Protein AF-A0A934ZN96-F1 (afdb_monomer)

Radius of gyration: 17.51 Å; Cα contacts (8 Å, |Δi|>4): 38; chains: 1; bounding box: 39×36×44 Å

Mean predicted aligned error: 9.67 Å

Secondary structure (DSSP, 8-state):
-HHHHHHHHHHHHHHHHHHS-TTTHHHHHHHHHHHHHHHHHHHHHHHHHHHHHHH-HHHHHIIIIIHHHHHHHHHHHH-----TTS-HHHHHHHH--

pLDDT: mean 76.89, std 12.06, range [46.31, 90.62]

Solvent-accessible surface area (backbone atoms only — not comparable to full-atom values): 5585 Å² total; per-residue (Å²): 112,67,66,63,59,51,48,53,48,55,55,50,51,54,55,49,43,59,71,35,49,87,92,47,21,71,59,50,42,51,48,59,50,51,52,54,50,50,50,48,64,65,47,44,63,57,53,38,50,58,36,25,75,74,66,34,61,70,52,22,49,41,58,70,49,53,47,57,51,52,51,50,53,53,50,56,74,71,53,76,89,71,79,86,87,59,59,48,72,57,52,54,56,63,73,74,109

Nearest PDB structures (foldseek):
  6u8y-assembly1_b  TM=3.463E-01  e=9.959E+00  Pyrococcus furiosus COM1

Foldseek 3Di:
DVCVVVVVVVVVLVVQLQQDAPVCSVVSSCCVVCVVVVCCVVVVCVVLVVCCVPPNNVVSVCCNPVVVVVVVVVVVVVDDDDDRDDRNVVVVVVVVD

Sequence (97 aa):
MAVFLLGTAAVKFAYIAELFPSRLRATGIAFSSSFAVTLGQASGPALIGWLADRHGWDFAMFCGGALPLLLAAALYLFLKPLPSGLEVDEVERRLAQ

Structure (mmCIF, N/CA/C/O backbone):
data_AF-A0A934ZN96-F1
#
_entry.id   AF-A0A934ZN96-F1
#
loop_
_atom_site.group_PDB
_atom_site.id
_atom_site.type_symbol
_atom_site.label_atom_id
_atom_site.label_alt_id
_atom_site.label_comp_id
_atom_site.label_asym_id
_atom_site.label_entity_id
_atom_site.label_seq_id
_atom_site.pdbx_PDB_ins_code
_atom_site.Cartn_x
_atom_site.Cartn_y
_atom_site.Cartn_z
_atom_site.occupancy
_atom_site.B_iso_or_equiv
_atom_site.auth_seq_id
_atom_site.auth_comp_id
_atom_site.auth_asym_id
_atom_site.auth_atom_id
_atom_site.pdbx_PDB_model_num
ATOM 1 N N . MET A 1 1 ? -3.083 17.136 -6.365 1.00 52.41 1 MET A N 1
ATOM 2 C CA . MET A 1 1 ? -2.479 15.794 -6.168 1.00 52.41 1 MET A CA 1
ATOM 3 C C . MET A 1 1 ? -2.428 15.371 -4.702 1.00 52.41 1 MET A C 1
ATOM 5 O O . MET A 1 1 ? -2.909 14.287 -4.407 1.00 52.41 1 MET A O 1
ATOM 9 N N . ALA A 1 2 ? -1.926 16.199 -3.777 1.00 56.81 2 ALA A N 1
ATOM 10 C CA . ALA A 1 2 ? -1.763 15.805 -2.369 1.00 56.81 2 ALA A CA 1
ATOM 11 C C . ALA A 1 2 ? -3.067 15.375 -1.660 1.00 56.81 2 ALA A C 1
ATOM 13 O O . ALA A 1 2 ? -3.058 14.387 -0.936 1.00 56.81 2 ALA A O 1
ATOM 14 N N . VAL A 1 3 ? -4.197 16.049 -1.919 1.00 62.69 3 VAL A N 1
ATOM 15 C CA . VAL A 1 3 ? -5.496 15.729 -1.285 1.00 62.69 3 VAL A CA 1
ATOM 16 C C . VAL A 1 3 ? -5.979 14.306 -1.595 1.00 62.69 3 VAL A C 1
ATOM 18 O O . VAL A 1 3 ? -6.451 13.625 -0.693 1.00 62.69 3 VAL A O 1
ATOM 21 N N . PHE A 1 4 ? -5.815 13.815 -2.829 1.00 62.34 4 PHE A N 1
ATOM 22 C CA . PHE A 1 4 ? -6.221 12.449 -3.197 1.00 62.34 4 PHE A CA 1
ATOM 23 C C . PHE A 1 4 ? -5.333 11.380 -2.541 1.00 62.34 4 PHE A C 1
ATOM 25 O O . PHE A 1 4 ? -5.828 10.365 -2.051 1.00 62.34 4 PHE A O 1
ATOM 32 N N . LEU A 1 5 ? -4.021 1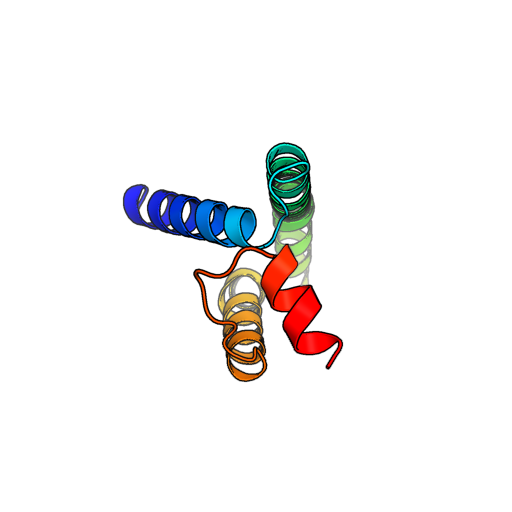1.622 -2.481 1.00 64.88 5 LEU A N 1
ATOM 33 C CA . LEU A 1 5 ? -3.068 10.702 -1.850 1.00 64.88 5 LEU A CA 1
ATOM 34 C C . LEU A 1 5 ? -3.239 10.656 -0.323 1.00 64.88 5 LEU A C 1
ATOM 36 O O . LEU A 1 5 ? -3.189 9.587 0.276 1.00 64.88 5 LEU A O 1
ATOM 40 N N . LEU A 1 6 ? -3.511 11.801 0.306 1.00 68.88 6 LEU A N 1
ATOM 41 C CA . LEU A 1 6 ? -3.789 11.878 1.742 1.00 68.88 6 LEU A CA 1
ATOM 42 C C . LEU A 1 6 ? -5.178 11.331 2.094 1.00 68.88 6 LEU A C 1
ATOM 44 O O . LEU A 1 6 ? -5.324 10.648 3.104 1.00 68.88 6 LEU A O 1
ATOM 48 N N . GLY A 1 7 ? -6.187 11.576 1.253 1.00 68.75 7 GLY A N 1
ATOM 49 C CA . GLY A 1 7 ? -7.550 11.083 1.458 1.00 68.75 7 GLY A CA 1
ATOM 50 C C . GLY A 1 7 ? -7.637 9.558 1.409 1.00 68.75 7 GLY A C 1
ATOM 51 O O . GLY A 1 7 ? -8.219 8.942 2.299 1.00 68.75 7 GLY A O 1
ATOM 52 N N . THR A 1 8 ? -6.988 8.930 0.423 1.00 75.94 8 THR A N 1
ATOM 53 C CA . THR A 1 8 ? -6.901 7.460 0.350 1.00 75.94 8 THR A CA 1
ATOM 54 C C . THR A 1 8 ? -6.159 6.872 1.547 1.00 75.94 8 THR A C 1
ATOM 56 O O . THR A 1 8 ? -6.595 5.861 2.096 1.00 75.94 8 THR A O 1
ATOM 59 N N . ALA A 1 9 ? -5.084 7.521 2.004 1.00 71.69 9 ALA A N 1
ATOM 60 C CA . ALA A 1 9 ? -4.381 7.110 3.211 1.00 71.69 9 ALA A CA 1
ATOM 61 C C . ALA A 1 9 ? -5.310 7.156 4.438 1.00 71.69 9 ALA A C 1
ATOM 63 O O . ALA A 1 9 ? -5.438 6.148 5.129 1.00 71.69 9 ALA A O 1
ATOM 64 N N . ALA A 1 10 ? -6.012 8.272 4.662 1.00 71.25 10 ALA A N 1
ATOM 65 C CA . ALA A 1 10 ? -6.909 8.458 5.804 1.00 71.25 10 ALA A CA 1
ATOM 66 C C . ALA A 1 10 ? -8.027 7.402 5.870 1.00 71.25 10 ALA A C 1
ATOM 68 O O . ALA A 1 10 ? -8.232 6.792 6.920 1.00 71.25 10 ALA A O 1
ATOM 69 N N . VAL A 1 11 ? -8.694 7.127 4.743 1.00 78.06 11 VAL A N 1
ATOM 70 C CA . VAL A 1 11 ? -9.745 6.096 4.667 1.00 78.06 11 VAL A CA 1
ATOM 71 C C . VAL A 1 11 ? -9.169 4.705 4.941 1.00 78.06 11 VAL A C 1
ATOM 73 O O . VAL A 1 11 ? -9.755 3.923 5.687 1.00 78.06 11 VAL A O 1
ATOM 76 N N . LYS A 1 12 ? -7.983 4.403 4.400 1.00 78.88 12 LYS A N 1
ATOM 77 C CA . LYS A 1 12 ? -7.333 3.102 4.585 1.00 78.88 12 LYS A CA 1
ATOM 78 C C . LYS A 1 12 ? -6.960 2.845 6.047 1.00 78.88 12 LYS A C 1
ATOM 80 O O . LYS A 1 12 ? -7.141 1.734 6.533 1.00 78.88 12 LYS A O 1
ATOM 85 N N . PHE A 1 13 ? -6.456 3.853 6.757 1.00 75.81 13 PHE A N 1
ATOM 86 C CA . PHE A 1 13 ? -6.116 3.719 8.176 1.00 75.81 13 PHE A CA 1
ATOM 87 C C . PHE A 1 13 ? -7.347 3.505 9.056 1.00 75.81 13 PHE A C 1
ATOM 89 O O . PHE A 1 13 ? -7.296 2.660 9.947 1.00 75.81 13 PHE A O 1
ATOM 96 N N . ALA A 1 14 ? -8.443 4.222 8.789 1.00 77.19 14 ALA A N 1
ATOM 97 C CA . ALA A 1 14 ? -9.706 4.022 9.495 1.00 77.19 14 ALA A CA 1
ATOM 98 C C . ALA A 1 14 ? -10.255 2.604 9.269 1.00 77.19 14 ALA A C 1
ATOM 100 O O . ALA A 1 14 ? -10.604 1.926 10.228 1.00 77.19 14 ALA A O 1
ATOM 101 N N . TYR A 1 15 ? -10.210 2.110 8.029 1.00 76.75 15 TYR A N 1
ATOM 102 C CA . TYR A 1 15 ? -10.625 0.743 7.711 1.00 76.75 15 TYR A CA 1
ATOM 103 C C . TYR A 1 15 ? -9.770 -0.314 8.425 1.00 76.75 15 TYR A C 1
ATOM 105 O O . TYR A 1 15 ? -10.296 -1.230 9.046 1.00 76.75 15 TYR A O 1
ATOM 113 N N . ILE A 1 16 ? -8.441 -0.167 8.414 1.00 75.50 16 ILE A N 1
ATOM 114 C CA . ILE A 1 16 ? -7.542 -1.073 9.147 1.00 75.50 16 ILE A CA 1
ATOM 115 C C . ILE A 1 16 ? -7.842 -1.033 10.654 1.00 75.50 16 ILE A C 1
ATOM 117 O O . ILE A 1 16 ? -7.778 -2.064 11.318 1.00 75.50 16 ILE A O 1
ATOM 121 N N . ALA A 1 17 ? -8.195 0.134 11.199 1.00 74.50 17 ALA A N 1
ATOM 122 C CA . ALA A 1 17 ? -8.546 0.288 12.606 1.00 74.50 17 ALA A CA 1
ATOM 123 C C . ALA A 1 17 ? -9.812 -0.485 13.008 1.00 74.50 17 ALA A C 1
ATOM 125 O O . ALA A 1 17 ? -9.905 -0.897 14.162 1.00 74.50 17 ALA A O 1
ATOM 126 N N . GLU A 1 18 ? -10.752 -0.684 12.082 1.00 74.00 18 GLU A N 1
ATOM 127 C CA . GLU A 1 18 ? -11.969 -1.479 12.296 1.00 74.00 18 GLU A CA 1
ATOM 128 C C . GLU A 1 18 ? -11.697 -2.992 12.289 1.00 74.00 18 GLU A C 1
ATOM 130 O O . GLU A 1 18 ? -12.449 -3.741 12.903 1.00 74.00 18 GLU A O 1
ATOM 135 N N . LEU A 1 19 ? -10.607 -3.454 11.662 1.00 72.44 19 LEU A N 1
ATOM 136 C CA . LEU A 1 19 ? -10.239 -4.878 11.639 1.00 72.44 19 LEU A CA 1
ATOM 137 C C . LEU A 1 19 ? -9.592 -5.384 12.937 1.00 72.44 19 LEU A C 1
ATOM 1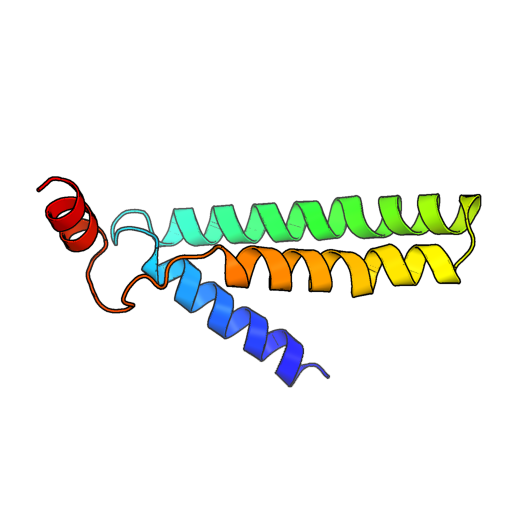39 O O . LEU A 1 19 ? -9.538 -6.595 13.149 1.00 72.44 19 LEU A O 1
ATOM 143 N N . PHE A 1 20 ? -9.059 -4.500 13.784 1.00 71.38 20 PHE A N 1
ATOM 144 C CA . PHE A 1 20 ? -8.321 -4.901 14.984 1.00 71.38 20 PHE A CA 1
ATOM 145 C C . PHE A 1 20 ? -9.126 -4.655 16.271 1.00 71.38 20 PHE A C 1
ATOM 147 O O . PHE A 1 20 ? -9.682 -3.568 16.443 1.00 71.38 20 PHE A O 1
ATOM 154 N N . PRO A 1 21 ? -9.124 -5.600 17.233 1.00 66.75 21 PRO A N 1
ATOM 155 C CA . PRO A 1 21 ? -9.803 -5.425 18.513 1.00 66.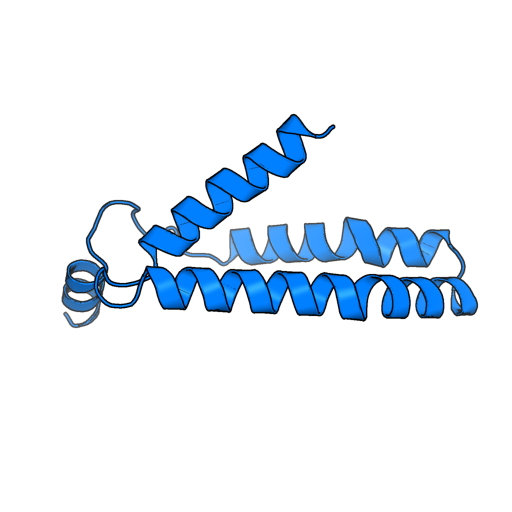75 21 PRO A CA 1
ATOM 156 C C . PRO A 1 21 ? -9.217 -4.249 19.303 1.00 66.75 21 PRO A C 1
ATOM 158 O O . PRO A 1 21 ? -8.020 -3.946 19.234 1.00 66.75 21 PRO A O 1
ATOM 161 N N . SER A 1 22 ? -10.062 -3.599 20.103 1.00 73.38 22 SER A N 1
ATOM 162 C CA . SER A 1 22 ? -9.779 -2.339 20.809 1.00 73.38 22 SER A CA 1
ATOM 163 C C . SER A 1 22 ? -8.485 -2.352 21.637 1.00 73.38 22 SER A C 1
ATOM 165 O O . SER A 1 22 ? -7.790 -1.336 21.702 1.00 73.38 22 SER A O 1
ATOM 167 N N . ARG A 1 23 ? -8.104 -3.511 22.189 1.00 73.00 23 ARG A N 1
ATOM 168 C CA . ARG A 1 23 ? -6.876 -3.709 22.985 1.00 73.00 23 ARG A CA 1
ATOM 169 C C . ARG A 1 23 ? -5.582 -3.675 22.164 1.00 73.00 23 ARG A C 1
ATOM 171 O O . ARG A 1 23 ? -4.542 -3.307 22.697 1.00 73.00 23 ARG A O 1
ATOM 178 N N . LEU A 1 24 ? -5.630 -4.063 20.887 1.00 76.25 24 LEU A N 1
ATOM 179 C CA . LEU A 1 24 ? -4.453 -4.193 20.011 1.00 76.25 24 LEU A CA 1
ATOM 180 C C . LEU A 1 24 ? -4.478 -3.243 18.811 1.00 76.25 24 LEU A C 1
ATOM 182 O O . LEU A 1 24 ? -3.519 -3.200 18.044 1.00 76.25 24 LEU A O 1
ATOM 186 N N . ARG A 1 25 ? -5.541 -2.449 18.660 1.00 79.25 25 ARG A N 1
ATOM 187 C CA . ARG A 1 25 ? -5.776 -1.571 17.510 1.00 79.25 25 ARG A CA 1
ATOM 188 C C . ARG A 1 25 ? -4.602 -0.645 17.185 1.00 79.25 25 ARG A C 1
ATOM 190 O O . ARG A 1 25 ? -4.203 -0.568 16.029 1.00 79.25 25 ARG A O 1
ATOM 197 N N . ALA A 1 26 ? -4.005 0.007 18.185 1.00 78.88 26 ALA A N 1
ATOM 198 C CA . ALA A 1 26 ? -2.863 0.900 17.963 1.00 78.88 26 ALA A CA 1
ATOM 199 C C . ALA A 1 26 ? -1.643 0.152 17.391 1.00 78.88 26 ALA A C 1
ATOM 201 O O . ALA A 1 26 ? -1.052 0.592 16.406 1.00 78.88 26 ALA A O 1
ATOM 202 N N . THR A 1 27 ? -1.313 -1.011 17.956 1.00 83.25 27 THR A N 1
ATOM 203 C CA . THR A 1 27 ? -0.192 -1.846 17.504 1.00 83.25 27 THR A CA 1
ATOM 204 C C . THR A 1 27 ? -0.465 -2.474 16.138 1.00 83.25 27 THR A C 1
ATOM 206 O O . THR A 1 27 ? 0.418 -2.477 15.284 1.00 83.25 27 THR A O 1
ATOM 209 N N . GLY A 1 28 ? -1.688 -2.958 15.899 1.00 80.81 28 GLY A N 1
ATOM 210 C CA . GLY A 1 28 ? -2.099 -3.556 14.626 1.00 80.81 28 GLY A CA 1
ATOM 211 C C . GLY A 1 28 ? -2.052 -2.557 13.471 1.00 80.81 28 GLY A C 1
ATOM 212 O O . GLY A 1 28 ? -1.465 -2.846 12.427 1.00 80.81 28 GLY A O 1
ATOM 213 N N . ILE A 1 29 ? -2.572 -1.341 13.682 1.00 83.06 29 ILE A N 1
ATOM 214 C CA . ILE A 1 29 ? -2.468 -0.251 12.703 1.00 83.06 29 ILE A CA 1
ATOM 215 C C . ILE A 1 29 ? -1.002 0.111 12.465 1.00 83.06 29 ILE A C 1
ATOM 217 O O . ILE A 1 29 ? -0.577 0.177 11.310 1.00 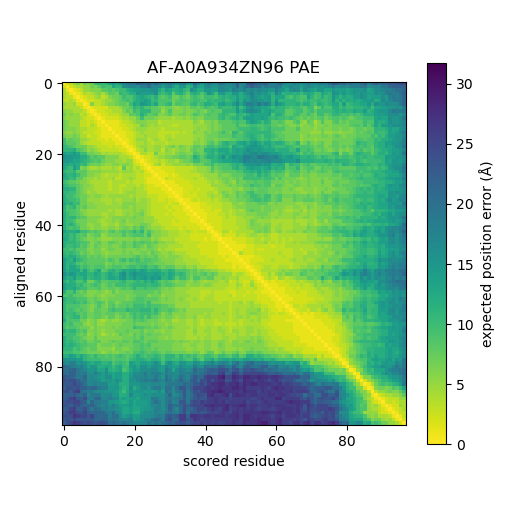83.06 29 ILE A O 1
ATOM 221 N N . ALA A 1 30 ? -0.220 0.332 13.528 1.00 84.00 30 ALA A N 1
ATOM 222 C CA . ALA A 1 30 ? 1.181 0.731 13.413 1.00 84.00 30 ALA A CA 1
ATOM 223 C C . ALA A 1 30 ? 2.011 -0.313 12.656 1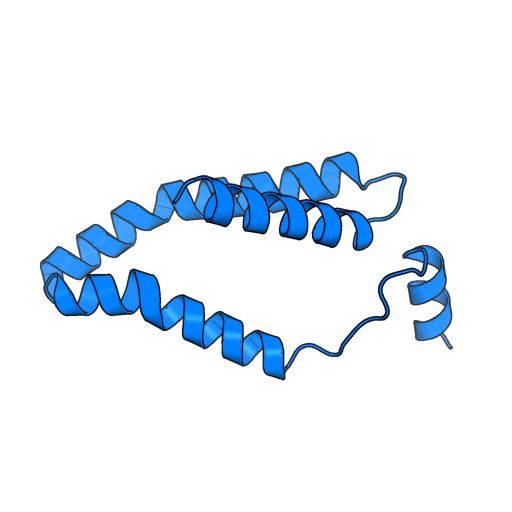.00 84.00 30 ALA A C 1
ATOM 225 O O . ALA A 1 30 ? 2.755 0.045 11.745 1.00 84.00 30 ALA A O 1
ATOM 226 N N . PHE A 1 31 ? 1.841 -1.598 12.971 1.00 86.25 31 PHE A N 1
ATOM 227 C CA . PHE A 1 31 ? 2.541 -2.686 12.296 1.00 86.25 31 PHE A CA 1
ATOM 228 C C . PHE A 1 31 ? 2.115 -2.820 10.831 1.00 86.25 31 PHE A C 1
ATOM 230 O O . PHE A 1 31 ? 2.963 -2.772 9.943 1.00 86.25 31 PHE A O 1
ATOM 237 N N . SER A 1 32 ? 0.809 -2.927 10.562 1.00 82.75 32 SER A N 1
ATOM 238 C CA . SER A 1 32 ? 0.288 -3.136 9.204 1.00 82.75 32 SER A CA 1
ATOM 239 C C . SER A 1 32 ? 0.672 -1.990 8.266 1.00 82.75 32 SER A C 1
ATOM 241 O O . SER A 1 32 ? 1.097 -2.206 7.130 1.00 82.75 32 SER A O 1
ATOM 243 N N . SER A 1 33 ? 0.600 -0.756 8.762 1.00 79.44 33 SER A N 1
ATOM 244 C CA . SER A 1 33 ? 0.962 0.413 7.973 1.00 79.44 33 SER A CA 1
ATOM 245 C C . SER A 1 33 ? 2.461 0.585 7.791 1.00 79.44 33 SER A C 1
ATOM 247 O O . SER A 1 33 ? 2.905 0.793 6.662 1.00 79.44 33 SER A O 1
ATOM 249 N N . SER A 1 34 ? 3.245 0.465 8.863 1.00 85.00 34 SER A N 1
ATOM 250 C CA . SER A 1 34 ? 4.690 0.678 8.794 1.00 85.00 34 SER A CA 1
ATOM 251 C C . SER A 1 34 ? 5.350 -0.406 7.961 1.00 85.00 34 SER A C 1
ATOM 253 O O . SER A 1 34 ? 6.206 -0.096 7.139 1.00 85.00 34 SER A O 1
ATOM 255 N N . PHE A 1 35 ? 4.921 -1.661 8.100 1.00 85.44 35 PHE A N 1
ATOM 256 C CA . PHE A 1 35 ? 5.473 -2.767 7.328 1.00 85.44 35 PHE A CA 1
ATOM 257 C C . PHE A 1 35 ? 5.178 -2.614 5.833 1.00 85.44 35 PHE A C 1
ATOM 259 O O . PHE A 1 35 ? 6.100 -2.649 5.021 1.00 85.44 35 PHE A O 1
ATOM 266 N N . ALA A 1 36 ? 3.919 -2.352 5.464 1.00 81.31 36 ALA A N 1
ATOM 267 C CA . ALA A 1 36 ? 3.533 -2.190 4.064 1.00 81.31 36 ALA A CA 1
ATOM 268 C C . ALA A 1 36 ? 4.210 -0.977 3.403 1.00 81.31 36 ALA A C 1
ATOM 270 O O . ALA A 1 36 ? 4.691 -1.075 2.275 1.00 81.31 36 ALA A O 1
ATOM 271 N N . VAL A 1 37 ? 4.275 0.162 4.102 1.00 81.50 37 VAL A N 1
ATOM 272 C CA . VAL A 1 37 ? 4.902 1.384 3.574 1.00 81.50 37 VAL A CA 1
ATOM 273 C C . VAL A 1 37 ? 6.416 1.226 3.483 1.00 81.50 37 VAL A C 1
ATOM 275 O O . VAL A 1 37 ? 6.997 1.586 2.463 1.00 81.50 37 VAL A O 1
ATOM 278 N N . THR A 1 38 ? 7.059 0.671 4.511 1.00 86.25 38 THR A N 1
ATOM 279 C CA . THR A 1 38 ? 8.520 0.509 4.528 1.00 86.25 38 THR A CA 1
ATOM 280 C C . THR A 1 38 ? 8.966 -0.472 3.458 1.00 86.25 38 THR A C 1
ATOM 282 O O . THR A 1 38 ? 9.888 -0.160 2.712 1.00 86.25 38 THR A O 1
ATOM 285 N N . LEU A 1 39 ? 8.284 -1.614 3.320 1.00 87.38 39 LEU A N 1
ATOM 286 C CA . LEU A 1 39 ? 8.586 -2.560 2.249 1.00 87.38 39 LEU A CA 1
ATOM 287 C C . LEU A 1 39 ? 8.360 -1.936 0.877 1.00 87.38 39 LEU A C 1
ATOM 289 O O . LEU A 1 39 ? 9.258 -1.992 0.049 1.00 87.38 39 LEU A O 1
ATOM 293 N N . GLY A 1 40 ? 7.214 -1.287 0.651 1.00 83.81 40 GLY A N 1
ATOM 294 C CA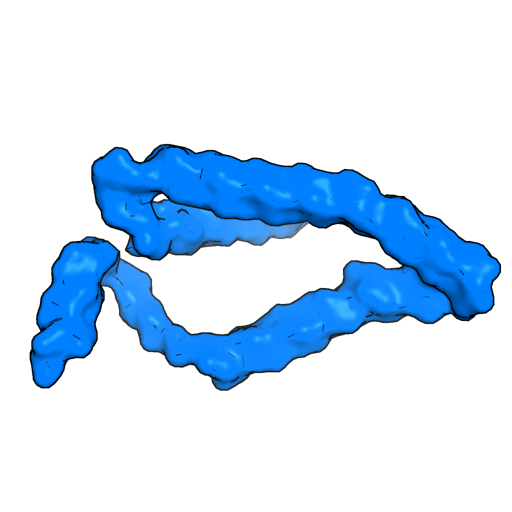 . GLY A 1 40 ? 6.912 -0.664 -0.636 1.00 83.81 40 GLY A CA 1
ATOM 295 C C . GLY A 1 40 ? 7.918 0.420 -1.030 1.00 83.81 40 GLY A C 1
ATOM 296 O O . GLY A 1 40 ? 8.355 0.461 -2.177 1.00 83.81 40 GLY A O 1
ATOM 297 N N . GLN A 1 41 ? 8.334 1.268 -0.085 1.00 84.19 41 GLN A N 1
ATOM 298 C CA . GLN A 1 41 ? 9.325 2.312 -0.357 1.00 84.19 41 GLN A CA 1
ATOM 299 C C . GLN A 1 41 ? 10.748 1.766 -0.499 1.00 84.19 41 GLN A C 1
ATOM 301 O O . GLN A 1 41 ? 11.508 2.289 -1.309 1.00 84.19 41 GLN A O 1
ATOM 306 N N . ALA A 1 42 ? 11.110 0.715 0.242 1.00 88.56 42 ALA A N 1
ATOM 307 C CA . ALA A 1 42 ? 12.427 0.096 0.134 1.00 88.56 42 ALA A CA 1
ATOM 308 C C . ALA A 1 42 ? 12.574 -0.718 -1.160 1.00 88.56 42 ALA A C 1
ATOM 310 O O . ALA A 1 42 ? 13.588 -0.614 -1.847 1.00 88.56 42 ALA A O 1
ATOM 311 N N . SER A 1 43 ? 11.565 -1.519 -1.514 1.00 86.94 43 SER A N 1
ATOM 312 C CA . SER A 1 43 ? 11.632 -2.401 -2.679 1.00 86.94 43 SER A CA 1
ATOM 313 C C . SER A 1 43 ? 11.191 -1.724 -3.972 1.00 86.94 43 SER A C 1
ATOM 315 O O . SER A 1 43 ? 11.651 -2.124 -5.033 1.00 86.94 43 SER A O 1
ATOM 317 N N . GLY A 1 44 ? 10.318 -0.714 -3.918 1.00 85.12 44 GLY A N 1
ATOM 318 C CA . GLY A 1 44 ? 9.710 -0.087 -5.096 1.00 85.12 44 GLY A CA 1
ATOM 319 C C . GLY A 1 44 ? 10.728 0.469 -6.097 1.00 85.12 44 GLY A C 1
ATOM 320 O O . GLY A 1 44 ? 10.759 -0.003 -7.234 1.00 85.12 44 GLY A O 1
ATOM 321 N N . PRO A 1 45 ? 11.601 1.416 -5.704 1.00 88.25 45 PRO A N 1
ATOM 322 C CA . PRO A 1 45 ? 12.593 1.992 -6.610 1.00 88.25 45 PRO A CA 1
ATOM 323 C C . PRO A 1 45 ? 13.580 0.953 -7.147 1.00 88.25 45 PRO A C 1
ATOM 325 O O . PRO A 1 45 ? 13.919 0.986 -8.326 1.00 88.25 45 PRO A O 1
ATOM 328 N N . ALA A 1 46 ? 13.999 0.001 -6.306 1.00 89.25 46 ALA A N 1
ATOM 329 C CA . ALA A 1 46 ? 14.924 -1.056 -6.702 1.00 89.25 46 ALA A CA 1
ATOM 330 C C . ALA A 1 46 ? 14.307 -2.001 -7.748 1.00 89.25 46 ALA A C 1
ATOM 332 O O . ALA A 1 46 ? 14.954 -2.319 -8.744 1.00 89.25 46 ALA A O 1
ATOM 333 N N . LEU A 1 47 ? 13.046 -2.413 -7.556 1.00 87.00 47 LEU A N 1
ATOM 334 C CA . LEU A 1 47 ? 12.343 -3.297 -8.489 1.00 87.00 47 LEU A CA 1
ATOM 335 C C . LEU A 1 47 ? 12.070 -2.596 -9.825 1.00 87.00 47 LEU A C 1
ATOM 337 O O . LEU A 1 47 ? 12.306 -3.177 -10.881 1.00 87.00 47 LEU A O 1
ATOM 341 N N . ILE A 1 48 ? 11.591 -1.348 -9.776 1.00 88.50 48 ILE A N 1
ATOM 342 C CA . ILE A 1 48 ? 11.263 -0.557 -10.970 1.00 88.50 48 ILE A CA 1
ATOM 343 C C . ILE A 1 48 ? 12.529 -0.199 -11.747 1.00 88.50 48 ILE A C 1
ATOM 345 O O . ILE A 1 48 ? 12.533 -0.336 -12.965 1.00 88.50 48 ILE A O 1
ATOM 349 N N . GLY A 1 49 ? 13.605 0.201 -11.061 1.00 87.88 49 GLY A N 1
ATOM 350 C CA . GLY A 1 49 ? 14.891 0.503 -11.692 1.00 87.88 49 GLY A CA 1
ATOM 351 C C . GLY A 1 49 ? 15.472 -0.714 -12.409 1.00 87.88 49 GLY A C 1
ATOM 352 O O . GLY A 1 49 ? 15.755 -0.653 -13.599 1.00 87.88 49 GLY A O 1
ATOM 353 N N . TRP A 1 50 ? 15.526 -1.863 -11.729 1.00 90.62 50 TRP A N 1
ATOM 354 C CA . TRP A 1 50 ? 15.983 -3.113 -12.343 1.00 90.62 50 TRP A CA 1
ATOM 355 C C . TRP A 1 50 ? 15.131 -3.535 -13.548 1.00 90.62 50 TRP A C 1
ATOM 357 O O . TRP A 1 50 ? 15.644 -4.073 -14.533 1.00 90.62 50 TRP A O 1
ATOM 367 N N . LEU A 1 51 ? 13.819 -3.303 -13.477 1.00 88.81 51 LEU A N 1
ATOM 368 C CA . LEU A 1 51 ? 12.908 -3.644 -14.559 1.00 88.81 51 LEU A CA 1
ATOM 369 C C . LEU A 1 51 ? 13.067 -2.699 -15.756 1.00 88.81 51 LEU A C 1
ATOM 371 O O . LEU A 1 51 ? 13.042 -3.165 -16.898 1.00 88.81 51 LEU A O 1
ATOM 375 N N . ALA A 1 52 ? 13.293 -1.410 -15.491 1.00 90.44 52 ALA A N 1
ATOM 376 C CA . ALA A 1 52 ? 13.569 -0.399 -16.504 1.00 90.44 52 ALA A CA 1
ATOM 377 C C . ALA A 1 52 ? 14.880 -0.691 -17.246 1.00 90.44 52 ALA A C 1
ATOM 379 O O . ALA A 1 52 ? 14.905 -0.619 -18.473 1.00 90.44 52 ALA A O 1
ATOM 380 N N . ASP A 1 53 ? 15.925 -1.115 -16.529 1.00 90.44 53 ASP A N 1
ATOM 381 C CA . ASP A 1 53 ? 17.229 -1.441 -17.120 1.00 90.44 53 ASP A CA 1
ATOM 382 C C . ASP A 1 53 ? 17.167 -2.636 -18.085 1.00 90.44 53 ASP A C 1
ATOM 384 O O . ASP A 1 53 ? 17.914 -2.687 -19.061 1.00 90.44 53 ASP A O 1
ATOM 388 N N . ARG A 1 54 ? 16.283 -3.615 -17.834 1.00 89.44 54 ARG A N 1
ATOM 389 C CA . ARG A 1 54 ? 16.188 -4.840 -18.653 1.00 89.44 54 ARG A CA 1
ATOM 390 C C . ARG A 1 54 ? 15.149 -4.793 -19.765 1.00 89.44 54 ARG A C 1
ATOM 392 O O . ARG A 1 54 ? 15.389 -5.368 -20.821 1.00 89.44 54 ARG A O 1
ATOM 399 N N . HIS A 1 55 ? 13.989 -4.191 -19.511 1.00 86.88 55 HIS A N 1
ATOM 400 C CA . HIS A 1 55 ? 12.829 -4.251 -20.413 1.00 86.88 55 HIS A CA 1
ATOM 401 C C . HIS A 1 55 ? 12.381 -2.869 -20.905 1.00 86.88 55 HIS A C 1
ATOM 403 O O . HIS A 1 55 ? 11.401 -2.770 -21.641 1.00 86.88 55 HIS A O 1
ATOM 409 N N . GLY A 1 56 ? 13.095 -1.808 -20.523 1.00 88.50 56 GLY A N 1
ATOM 410 C CA . GLY A 1 56 ? 12.754 -0.435 -20.866 1.00 88.50 56 GLY A CA 1
ATOM 411 C C . GLY A 1 56 ? 11.710 0.182 -19.935 1.00 88.50 56 GLY A C 1
ATOM 412 O O . GLY A 1 56 ? 11.018 -0.486 -19.160 1.00 88.50 56 GLY A O 1
ATOM 413 N N . TRP A 1 57 ? 11.603 1.505 -20.018 1.00 87.62 57 TRP A N 1
ATOM 414 C CA . TRP A 1 57 ? 10.762 2.311 -19.134 1.00 87.62 57 TRP A CA 1
ATOM 415 C C . TRP A 1 57 ? 9.263 2.050 -19.301 1.00 87.62 57 TRP A C 1
ATOM 417 O O . TRP A 1 57 ? 8.534 2.084 -18.308 1.00 87.62 57 TRP A O 1
ATOM 427 N N . ASP A 1 58 ? 8.808 1.730 -20.514 1.00 87.50 58 ASP A N 1
ATOM 428 C CA . ASP A 1 58 ? 7.390 1.476 -20.793 1.00 87.50 58 ASP A CA 1
ATOM 429 C C . ASP A 1 58 ? 6.872 0.270 -20.000 1.00 87.50 58 ASP A C 1
ATOM 431 O O . ASP A 1 58 ? 5.839 0.339 -19.328 1.00 87.50 58 ASP A O 1
ATOM 435 N N . PHE A 1 59 ? 7.637 -0.825 -20.009 1.00 88.00 59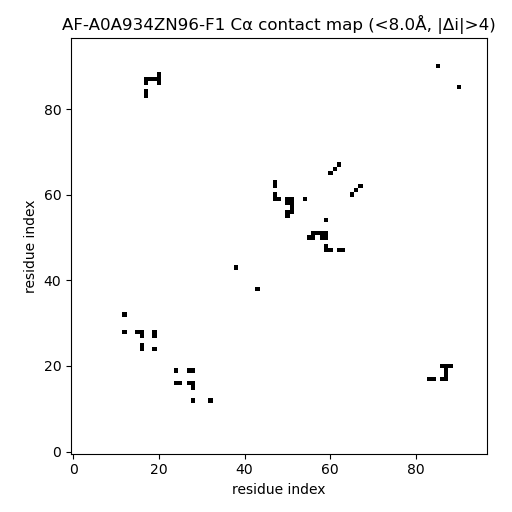 PHE A N 1
ATOM 436 C CA . PHE A 1 59 ? 7.286 -2.033 -19.271 1.00 88.00 59 PHE A CA 1
ATOM 437 C C . PHE A 1 59 ? 7.396 -1.825 -17.757 1.00 88.00 59 PHE A C 1
ATOM 439 O O . PHE A 1 59 ? 6.522 -2.252 -17.002 1.00 88.00 59 PHE A O 1
ATOM 446 N N . ALA A 1 60 ? 8.429 -1.110 -17.302 1.00 87.19 60 ALA A N 1
ATOM 447 C CA . ALA A 1 60 ? 8.616 -0.817 -15.885 1.00 87.19 60 ALA A CA 1
ATOM 448 C C . ALA A 1 60 ? 7.459 0.008 -15.300 1.00 87.19 60 ALA A C 1
ATOM 450 O O . ALA A 1 60 ? 6.956 -0.308 -14.221 1.00 87.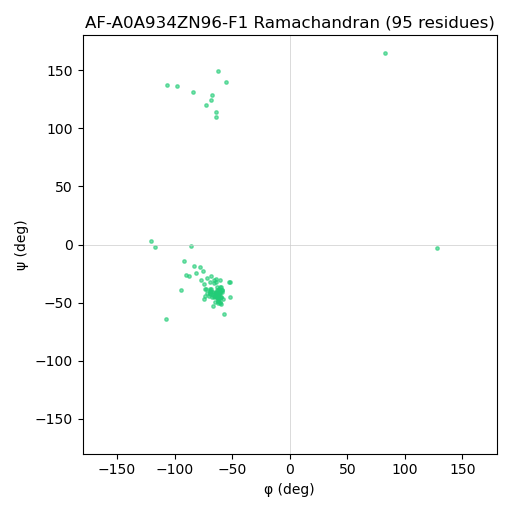19 60 ALA A O 1
ATOM 451 N N . MET A 1 61 ? 6.980 1.017 -16.034 1.00 86.94 61 MET A N 1
ATOM 452 C CA . MET A 1 61 ? 5.834 1.833 -15.624 1.00 86.94 61 MET A CA 1
ATOM 453 C C . MET A 1 61 ? 4.525 1.041 -15.650 1.00 86.94 61 MET A C 1
ATOM 455 O O . MET A 1 61 ? 3.709 1.173 -14.735 1.00 86.94 61 MET A O 1
ATOM 459 N N . PHE A 1 62 ? 4.337 0.163 -16.639 1.00 88.12 62 PHE A N 1
ATOM 460 C CA . PHE A 1 62 ? 3.183 -0.734 -16.674 1.00 88.12 62 PHE A CA 1
ATOM 461 C C . PHE A 1 62 ? 3.151 -1.669 -15.454 1.00 88.12 62 PHE A C 1
ATOM 463 O O . PHE A 1 62 ? 2.124 -1.784 -14.781 1.00 88.12 62 PHE A O 1
ATOM 470 N N . CYS A 1 63 ? 4.285 -2.281 -15.106 1.00 87.50 63 CYS A N 1
ATOM 471 C CA . CYS A 1 63 ? 4.398 -3.140 -13.929 1.00 87.50 63 CYS A CA 1
ATOM 472 C C . CYS A 1 63 ? 4.295 -2.376 -12.601 1.00 87.50 63 CYS A C 1
ATOM 474 O O . CYS A 1 63 ? 3.775 -2.925 -11.634 1.00 87.50 63 CYS A O 1
ATOM 476 N N . GLY A 1 64 ? 4.756 -1.126 -12.532 1.00 85.44 64 GLY A N 1
ATOM 477 C CA . GLY A 1 64 ? 4.657 -0.302 -11.324 1.00 85.44 64 GLY A CA 1
ATOM 478 C C . GLY A 1 64 ? 3.274 0.296 -11.074 1.00 85.44 64 GLY A C 1
ATOM 479 O O . GLY A 1 64 ? 2.898 0.503 -9.923 1.00 85.44 64 GLY A O 1
ATOM 480 N N . GLY A 1 65 ? 2.517 0.575 -12.137 1.00 85.06 65 GLY A N 1
ATOM 481 C CA . GLY A 1 65 ? 1.210 1.225 -12.052 1.00 85.06 65 GLY A CA 1
ATOM 482 C C . GLY A 1 65 ? 0.041 0.287 -12.334 1.00 85.06 65 GLY A C 1
ATOM 483 O O . GLY A 1 65 ? -0.797 0.047 -11.465 1.00 85.06 65 GLY A O 1
ATOM 484 N N . ALA A 1 66 ? -0.034 -0.240 -13.557 1.00 87.06 66 ALA A N 1
ATOM 485 C CA . ALA A 1 66 ? -1.200 -0.985 -14.031 1.00 87.06 66 ALA A CA 1
ATOM 486 C C . ALA A 1 66 ? -1.325 -2.363 -13.369 1.00 87.06 66 ALA A C 1
ATOM 488 O O . ALA A 1 66 ? -2.417 -2.754 -12.961 1.00 87.06 66 ALA A O 1
ATOM 489 N N . LEU A 1 67 ? -0.214 -3.084 -13.209 1.00 88.81 67 LEU A N 1
ATOM 490 C CA . LEU A 1 67 ? -0.214 -4.420 -12.609 1.00 88.81 67 LEU A CA 1
ATOM 491 C C . LEU A 1 67 ? -0.765 -4.446 -11.164 1.00 88.81 67 LEU A C 1
ATOM 493 O O . LEU A 1 67 ? -1.682 -5.231 -10.913 1.00 88.81 67 LEU A O 1
ATOM 497 N N . PRO A 1 68 ? -0.296 -3.608 -10.214 1.00 86.56 68 PRO A N 1
ATOM 498 C CA . PRO A 1 68 ? -0.857 -3.586 -8.863 1.00 86.56 68 PRO A CA 1
ATOM 499 C C . PRO A 1 68 ? -2.314 -3.101 -8.822 1.00 86.56 68 PRO A C 1
ATOM 501 O O . PRO A 1 68 ? -3.078 -3.580 -7.986 1.00 86.56 68 PRO A O 1
ATOM 504 N N . LEU A 1 69 ? -2.733 -2.218 -9.738 1.00 86.88 69 LEU A N 1
ATOM 505 C CA . LEU A 1 69 ? -4.140 -1.819 -9.875 1.00 86.88 69 LEU A CA 1
ATOM 506 C C . LEU A 1 69 ? -5.031 -2.988 -10.315 1.00 86.88 69 LEU A C 1
ATOM 508 O O . LEU A 1 69 ? -6.095 -3.197 -9.735 1.00 86.88 69 LEU A O 1
ATOM 512 N N . LEU A 1 70 ? -4.590 -3.775 -11.299 1.00 89.75 70 LEU A N 1
ATOM 513 C CA . LEU A 1 70 ? -5.309 -4.969 -11.754 1.00 89.75 70 LEU A CA 1
ATOM 514 C C . LEU A 1 70 ? -5.388 -6.031 -10.653 1.00 89.75 70 LEU A C 1
ATOM 516 O O . LEU A 1 70 ? -6.446 -6.618 -10.441 1.00 89.75 70 LEU A O 1
ATOM 520 N N . LEU A 1 71 ? -4.296 -6.234 -9.913 1.00 87.94 71 LEU A N 1
ATOM 521 C CA . LEU A 1 71 ? -4.263 -7.110 -8.740 1.00 87.94 71 LEU A CA 1
ATOM 522 C C . LEU A 1 71 ? -5.253 -6.652 -7.665 1.00 87.94 71 LEU A C 1
ATOM 524 O O . LEU A 1 71 ? -6.008 -7.470 -7.146 1.00 87.94 71 LEU A O 1
ATOM 528 N N . ALA A 1 72 ? -5.296 -5.354 -7.361 1.00 85.38 72 ALA A N 1
ATOM 529 C CA . ALA A 1 72 ? -6.250 -4.796 -6.408 1.00 85.38 72 ALA A CA 1
ATOM 530 C C . ALA A 1 72 ? -7.704 -4.975 -6.876 1.00 85.38 72 ALA A C 1
ATOM 532 O O . ALA A 1 72 ? -8.556 -5.356 -6.076 1.00 85.38 72 ALA A O 1
ATOM 533 N N . ALA A 1 73 ? -7.983 -4.761 -8.165 1.00 86.94 73 ALA A N 1
ATOM 534 C CA . ALA A 1 73 ? -9.305 -4.982 -8.744 1.00 86.94 73 ALA A CA 1
ATOM 535 C C . ALA A 1 73 ? -9.720 -6.460 -8.675 1.00 86.94 73 ALA A C 1
ATOM 537 O O . ALA A 1 73 ? -10.845 -6.764 -8.289 1.00 86.94 73 ALA A O 1
ATOM 538 N N . ALA A 1 74 ? -8.807 -7.384 -8.981 1.00 89.06 74 ALA A N 1
ATOM 539 C CA . ALA A 1 74 ? -9.063 -8.813 -8.855 1.00 89.06 74 ALA A CA 1
ATOM 540 C C . ALA A 1 74 ? -9.350 -9.199 -7.397 1.00 89.06 74 ALA A C 1
ATOM 542 O O . ALA A 1 74 ? -10.360 -9.839 -7.123 1.00 89.06 74 ALA A O 1
ATOM 543 N N . LEU A 1 75 ? -8.517 -8.755 -6.450 1.00 85.94 75 LEU A N 1
ATOM 544 C CA . LEU A 1 75 ? -8.727 -9.006 -5.021 1.00 85.94 75 LEU A CA 1
ATOM 545 C C . LEU A 1 75 ? -10.066 -8.453 -4.531 1.00 85.94 75 LEU A C 1
ATOM 547 O O . LEU A 1 75 ? -10.757 -9.132 -3.777 1.00 85.94 75 LEU A O 1
ATOM 551 N N . TYR A 1 76 ? -10.459 -7.264 -4.989 1.00 82.94 76 TYR A N 1
ATOM 552 C CA . TYR A 1 76 ? -11.754 -6.675 -4.660 1.00 82.94 76 TYR A CA 1
ATOM 553 C C . TYR A 1 76 ? -12.927 -7.571 -5.085 1.00 82.94 76 TYR A C 1
ATOM 555 O O . TYR A 1 76 ? -13.877 -7.720 -4.324 1.00 82.94 76 TYR A O 1
ATOM 563 N N . LEU A 1 77 ? -12.844 -8.225 -6.248 1.00 85.62 77 LEU A N 1
ATOM 564 C CA . LEU A 1 77 ? -13.884 -9.150 -6.717 1.00 85.62 77 LEU A CA 1
ATOM 565 C C . LEU A 1 77 ? -13.978 -10.433 -5.877 1.00 85.62 77 LEU A C 1
ATOM 567 O O . LEU A 1 77 ? -15.048 -11.033 -5.798 1.00 85.62 77 LEU A O 1
ATOM 571 N N . PHE A 1 78 ? -12.878 -10.858 -5.251 1.00 81.81 78 PHE A N 1
ATOM 572 C CA . PHE A 1 78 ? -12.844 -12.044 -4.389 1.00 81.81 78 PHE A CA 1
ATOM 573 C C . PHE A 1 78 ? -13.111 -11.737 -2.910 1.00 81.81 78 PHE A C 1
ATOM 575 O O . PHE A 1 78 ? -13.367 -12.658 -2.130 1.00 81.81 78 PHE A O 1
ATOM 582 N N . LEU A 1 79 ? -13.059 -10.467 -2.500 1.00 76.56 79 LEU A N 1
ATOM 583 C CA . LEU A 1 79 ? -13.342 -10.071 -1.127 1.00 76.56 79 LEU A CA 1
ATOM 584 C C . LEU A 1 79 ? -14.845 -10.176 -0.846 1.00 76.56 79 LEU A C 1
ATOM 586 O O . LEU A 1 79 ? -15.664 -9.488 -1.453 1.00 76.56 79 LEU A O 1
ATOM 590 N N . LYS A 1 80 ? -15.217 -11.007 0.133 1.00 68.56 80 LYS A N 1
ATOM 591 C CA . LYS A 1 80 ? -16.574 -10.981 0.688 1.00 68.56 80 LYS A CA 1
ATOM 592 C C . LYS A 1 80 ? -16.775 -9.663 1.447 1.00 68.56 80 LYS A C 1
ATOM 594 O O . LYS A 1 80 ? -15.953 -9.354 2.311 1.00 68.56 80 LYS A O 1
ATOM 599 N N . PRO A 1 81 ? -17.847 -8.903 1.169 1.00 63.53 81 PRO A N 1
ATOM 600 C CA . PRO A 1 81 ? -18.148 -7.688 1.911 1.00 63.53 81 PRO A CA 1
ATOM 601 C C . PRO A 1 81 ? -18.456 -8.049 3.368 1.00 63.53 81 PRO A C 1
ATOM 603 O O . PRO A 1 81 ? -19.477 -8.669 3.664 1.00 63.53 81 PRO A O 1
ATOM 606 N N . LEU A 1 82 ? -17.544 -7.692 4.272 1.00 60.28 82 LEU A N 1
ATOM 607 C CA . LEU A 1 82 ? -17.759 -7.798 5.710 1.00 60.28 82 LEU A CA 1
ATOM 608 C C . LEU A 1 82 ? -18.523 -6.544 6.170 1.00 60.28 82 LEU A C 1
ATOM 610 O O . LEU A 1 82 ? -18.135 -5.440 5.780 1.00 60.28 82 LEU A O 1
ATOM 614 N N . PRO A 1 83 ? -19.609 -6.671 6.954 1.00 55.22 83 PRO A N 1
ATOM 615 C CA . PRO A 1 83 ? -20.328 -5.509 7.454 1.00 55.22 83 PRO A CA 1
ATOM 616 C C . PRO A 1 83 ? -19.421 -4.690 8.379 1.00 55.22 83 PRO A C 1
ATOM 618 O O . PRO A 1 83 ? -19.034 -5.148 9.452 1.00 55.22 83 PRO A O 1
ATOM 621 N N . SER A 1 84 ? -19.089 -3.477 7.942 1.00 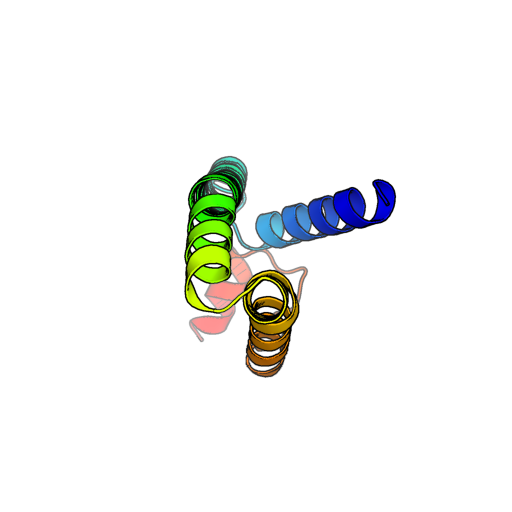51.59 84 SER A N 1
ATOM 622 C CA . SER A 1 84 ? -18.449 -2.450 8.767 1.00 51.59 84 SER A CA 1
ATOM 623 C C . SER A 1 84 ? -19.462 -1.975 9.817 1.00 51.59 84 SER A C 1
ATOM 625 O O . SER A 1 84 ? -20.588 -1.612 9.469 1.00 51.59 84 SER A O 1
ATOM 627 N N . GLY A 1 85 ? -19.092 -2.060 11.102 1.00 53.00 85 GLY A N 1
ATOM 628 C CA . GLY A 1 85 ? -19.918 -1.603 12.230 1.00 53.00 85 GLY A CA 1
ATOM 629 C C . GLY A 1 85 ? -20.157 -2.602 13.373 1.00 53.00 85 GLY A C 1
ATOM 630 O O . GLY A 1 85 ? -20.784 -2.223 14.358 1.00 53.00 85 GLY A O 1
ATOM 631 N N . LEU A 1 86 ? -19.674 -3.845 13.286 1.00 55.16 86 LEU A N 1
ATOM 632 C CA . LEU A 1 86 ? -19.664 -4.793 14.413 1.00 55.16 86 LEU A CA 1
ATOM 633 C C . LEU A 1 86 ? -18.288 -4.781 15.085 1.00 55.16 86 LEU A C 1
ATOM 635 O O . LEU A 1 86 ? -17.274 -4.797 14.387 1.00 55.16 86 LEU A O 1
ATOM 639 N N . GLU A 1 87 ? -18.237 -4.771 16.422 1.00 55.84 87 GLU A N 1
ATOM 640 C CA . GLU A 1 87 ? -16.975 -5.046 17.115 1.00 55.84 87 GLU A CA 1
ATOM 641 C C . GLU A 1 87 ? -16.434 -6.400 16.639 1.00 55.84 87 GLU A C 1
ATOM 643 O O . GLU A 1 87 ? -17.195 -7.349 16.441 1.00 55.84 87 GLU A O 1
ATOM 648 N N . VAL A 1 88 ? -15.118 -6.487 16.435 1.00 59.38 88 VAL A N 1
ATOM 649 C CA . VAL A 1 88 ? -14.438 -7.704 15.954 1.00 59.38 88 VAL A CA 1
ATOM 650 C C . VAL A 1 88 ? -14.808 -8.927 16.817 1.00 59.38 88 VAL A C 1
ATOM 652 O O . VAL A 1 88 ? -14.995 -10.015 16.274 1.00 59.38 88 VAL A O 1
ATOM 655 N N . ASP A 1 89 ? -15.053 -8.717 18.119 1.00 58.19 89 ASP A N 1
ATOM 656 C CA . ASP A 1 89 ? -15.545 -9.728 19.074 1.00 58.19 89 ASP A CA 1
ATOM 657 C C . ASP A 1 89 ? -16.923 -10.319 18.693 1.00 58.19 89 ASP A C 1
ATOM 659 O O . ASP A 1 89 ? -17.221 -11.481 18.975 1.00 58.19 89 ASP A O 1
ATOM 663 N N . GLU A 1 90 ? -17.787 -9.551 18.027 1.00 59.09 90 GLU A N 1
ATOM 664 C CA . GLU A 1 90 ? -19.139 -9.971 17.647 1.00 59.09 90 GLU A CA 1
ATOM 665 C C . GLU A 1 90 ? -19.187 -10.635 16.261 1.00 59.09 90 GLU A C 1
ATOM 667 O O . GLU A 1 90 ? -20.024 -11.508 16.013 1.00 59.09 90 GLU A O 1
ATOM 672 N N . VAL A 1 91 ? -18.234 -10.301 15.381 1.00 59.47 91 VAL A N 1
ATOM 673 C CA . VAL A 1 91 ? -17.993 -11.027 14.121 1.00 59.47 91 VAL A CA 1
ATOM 674 C C . VAL A 1 91 ? -17.428 -12.422 14.402 1.00 59.47 91 VAL A C 1
ATOM 676 O O . VAL A 1 91 ? -17.891 -13.397 13.808 1.00 59.47 91 VAL A O 1
ATOM 679 N N . GLU A 1 92 ? -16.490 -12.542 15.347 1.00 60.75 92 GLU A N 1
ATOM 680 C CA . GLU A 1 92 ? -15.919 -13.828 15.769 1.00 60.75 92 GLU A CA 1
ATOM 681 C C . GLU A 1 92 ? -16.989 -14.741 16.399 1.00 60.75 92 GLU A C 1
ATOM 683 O O . GLU A 1 92 ? -17.075 -15.925 16.073 1.00 60.75 92 GLU A O 1
ATOM 688 N N . ARG A 1 93 ? -17.908 -14.171 17.193 1.00 56.09 93 ARG A N 1
ATOM 689 C CA . ARG A 1 93 ? -19.066 -14.891 17.753 1.00 56.09 93 ARG A CA 1
ATOM 690 C C . ARG A 1 93 ? -20.044 -15.424 16.704 1.00 56.09 93 ARG A C 1
ATOM 692 O O . ARG A 1 93 ? -20.611 -16.491 16.913 1.00 56.09 93 ARG A O 1
ATOM 699 N N . ARG A 1 94 ? -20.266 -14.695 15.603 1.00 56.66 94 ARG A N 1
ATOM 700 C CA . ARG A 1 94 ? -21.189 -15.105 14.525 1.00 56.66 94 ARG A CA 1
ATOM 701 C C . ARG A 1 94 ? -20.593 -16.108 13.542 1.00 56.66 94 ARG A C 1
ATOM 703 O O . ARG A 1 94 ? -21.355 -16.813 12.898 1.00 56.66 94 ARG A O 1
ATOM 710 N N . LEU A 1 95 ? -19.269 -16.154 13.401 1.00 58.16 95 LEU A N 1
ATOM 711 C CA . LEU A 1 95 ? -18.576 -17.148 12.570 1.00 58.16 95 LEU A CA 1
ATOM 712 C C . LEU A 1 95 ? -18.353 -18.485 13.294 1.00 58.16 95 LEU A C 1
ATOM 714 O O . LEU A 1 95 ? -18.096 -19.490 12.638 1.00 58.16 95 LEU A O 1
ATOM 718 N N . ALA A 1 96 ? -18.437 -18.497 14.628 1.00 57.59 96 ALA A N 1
ATOM 719 C CA . ALA A 1 96 ? -18.340 -19.703 15.450 1.00 57.59 96 ALA A CA 1
ATOM 720 C C . ALA A 1 96 ? -19.679 -20.460 15.629 1.00 57.59 96 ALA A C 1
ATOM 722 O O . ALA A 1 96 ? -19.693 -21.495 16.299 1.00 57.59 96 ALA A O 1
ATOM 723 N N . GLN A 1 97 ? -20.784 -19.955 15.063 1.00 46.31 97 GLN A N 1
ATOM 724 C CA . GLN A 1 97 ? -22.092 -20.626 14.979 1.00 46.31 97 GLN A CA 1
ATOM 725 C C . GLN A 1 97 ? -22.340 -21.154 13.567 1.00 46.31 97 GLN A C 1
ATOM 727 O O . GLN A 1 97 ? -22.961 -22.235 13.468 1.00 46.31 97 GLN A O 1
#